Protein AF-A0A2U2YY54-F1 (afdb_monomer_lite)

Radius of gyration: 13.47 Å; chains: 1; bounding box: 38×22×32 Å

Foldseek 3Di:
DPPDDLVNVLVLLVVLLVCCVVVVDVALVSSCVVSVHDSVLSVVLNVQCVVPRSVSSSVVVVDPPVPDDPDPPPPPDDDD

Structure (mmCIF, N/CA/C/O backbone):
data_AF-A0A2U2YY54-F1
#
_entry.id   AF-A0A2U2YY54-F1
#
loop_
_atom_site.group_PDB
_atom_site.id
_atom_site.type_symbol
_atom_site.label_atom_id
_atom_site.label_alt_id
_atom_site.label_comp_id
_atom_site.label_asym_id
_atom_site.label_entity_id
_atom_site.label_seq_id
_atom_site.pdbx_PDB_ins_code
_atom_site.Cartn_x
_atom_site.Cartn_y
_atom_site.Cartn_z
_atom_site.occupancy
_atom_site.B_iso_or_equiv
_atom_site.auth_seq_id
_atom_site.auth_comp_id
_atom_site.auth_asym_id
_atom_site.auth_atom_id
_atom_site.pdbx_PDB_model_num
ATOM 1 N N . MET A 1 1 ? 24.029 -4.008 0.797 1.00 42.00 1 MET A N 1
ATOM 2 C CA . MET A 1 1 ? 22.676 -3.462 0.539 1.00 42.00 1 MET A CA 1
ATOM 3 C C . MET A 1 1 ? 21.851 -4.479 -0.236 1.00 42.00 1 MET A C 1
ATOM 5 O O . MET A 1 1 ? 22.165 -4.756 -1.389 1.00 42.00 1 MET A O 1
ATOM 9 N N . ARG A 1 2 ? 20.842 -5.094 0.390 1.00 41.91 2 ARG A N 1
ATOM 10 C CA . ARG A 1 2 ? 19.988 -6.089 -0.274 1.00 41.91 2 ARG A CA 1
ATOM 11 C C . ARG A 1 2 ? 18.882 -5.331 -1.011 1.00 41.91 2 ARG A C 1
ATOM 13 O O . ARG A 1 2 ? 17.888 -4.959 -0.399 1.00 41.91 2 ARG A O 1
ATOM 20 N N . ARG A 1 3 ? 19.096 -5.015 -2.296 1.00 53.41 3 ARG A N 1
ATOM 21 C CA . ARG A 1 3 ? 18.037 -4.443 -3.142 1.00 53.41 3 ARG A CA 1
ATOM 22 C C . ARG A 1 3 ? 16.883 -5.442 -3.150 1.00 53.41 3 ARG A C 1
ATOM 24 O O . ARG A 1 3 ? 17.077 -6.592 -3.542 1.00 53.41 3 ARG A O 1
ATOM 31 N N . LEU A 1 4 ? 15.715 -5.022 -2.674 1.00 58.16 4 LEU A N 1
ATOM 32 C CA . LEU A 1 4 ? 14.491 -5.793 -2.853 1.00 58.16 4 LEU A CA 1
ATOM 33 C C . LEU A 1 4 ? 14.306 -6.012 -4.353 1.00 58.16 4 LEU A C 1
ATOM 35 O O . LEU A 1 4 ? 14.439 -5.078 -5.147 1.00 58.16 4 LEU A O 1
ATOM 39 N N . THR A 1 5 ? 14.037 -7.253 -4.746 1.00 66.50 5 THR A N 1
ATOM 40 C CA . THR A 1 5 ? 13.683 -7.538 -6.132 1.00 66.50 5 THR A CA 1
ATOM 41 C C . THR A 1 5 ? 12.427 -6.734 -6.490 1.00 66.50 5 THR A C 1
ATOM 43 O O . THR A 1 5 ? 11.585 -6.485 -5.620 1.00 66.50 5 THR A O 1
ATOM 46 N N . PRO A 1 6 ? 12.257 -6.318 -7.755 1.00 68.56 6 PRO A N 1
ATOM 47 C CA . PRO A 1 6 ? 11.074 -5.562 -8.174 1.00 68.56 6 PRO A CA 1
ATOM 48 C C . PRO A 1 6 ? 9.761 -6.279 -7.815 1.00 68.56 6 PRO A C 1
ATOM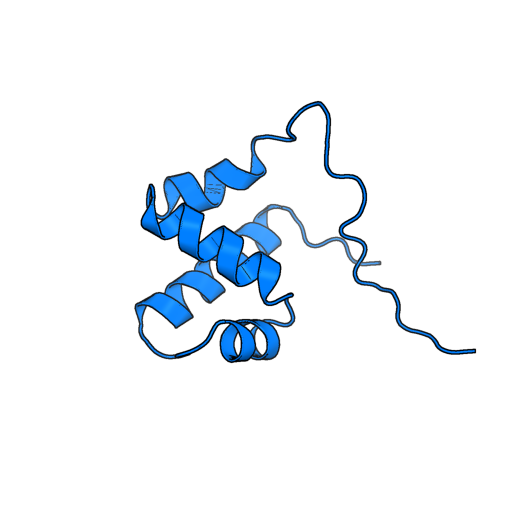 50 O O . PRO A 1 6 ? 8.769 -5.627 -7.494 1.00 68.56 6 PRO A O 1
ATOM 53 N N . ALA A 1 7 ? 9.779 -7.616 -7.785 1.00 71.50 7 ALA A N 1
ATOM 54 C CA . ALA A 1 7 ? 8.673 -8.442 -7.312 1.00 71.50 7 ALA A CA 1
ATOM 55 C C . ALA A 1 7 ? 8.395 -8.267 -5.806 1.00 71.50 7 ALA A C 1
ATOM 57 O O . ALA A 1 7 ? 7.251 -8.038 -5.423 1.00 71.50 7 ALA A O 1
ATOM 58 N N . ALA A 1 8 ? 9.425 -8.299 -4.954 1.00 77.19 8 ALA A N 1
ATOM 59 C CA . ALA A 1 8 ? 9.264 -8.113 -3.511 1.00 77.19 8 ALA A CA 1
ATOM 60 C C . ALA A 1 8 ? 8.740 -6.710 -3.160 1.00 77.19 8 ALA A C 1
ATOM 62 O O . ALA A 1 8 ? 7.934 -6.550 -2.247 1.00 77.19 8 ALA A O 1
ATOM 63 N N . GLN A 1 9 ? 9.143 -5.687 -3.919 1.00 79.06 9 GLN A N 1
ATOM 64 C CA . GLN A 1 9 ? 8.623 -4.335 -3.721 1.00 79.06 9 GLN A CA 1
ATOM 65 C C . GLN A 1 9 ? 7.168 -4.195 -4.201 1.00 79.06 9 GLN A C 1
ATOM 67 O O . GLN A 1 9 ? 6.400 -3.454 -3.593 1.00 79.06 9 GLN A O 1
ATOM 72 N N . ALA A 1 10 ? 6.766 -4.894 -5.267 1.00 81.81 10 ALA A N 1
ATOM 73 C CA . ALA A 1 10 ? 5.370 -4.931 -5.707 1.00 81.81 10 ALA A CA 1
ATOM 74 C C . ALA A 1 10 ? 4.465 -5.610 -4.666 1.00 81.81 10 ALA A C 1
ATOM 76 O O . ALA A 1 10 ? 3.400 -5.083 -4.347 1.00 81.81 10 ALA A O 1
ATOM 77 N N . ASP A 1 11 ? 4.924 -6.721 -4.092 1.00 85.56 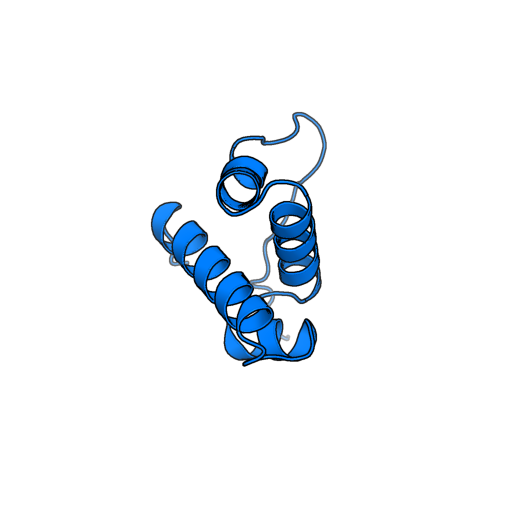11 ASP A N 1
ATOM 78 C CA . ASP A 1 11 ? 4.215 -7.433 -3.031 1.00 85.56 11 ASP A CA 1
ATOM 79 C C . ASP A 1 11 ? 4.048 -6.561 -1.775 1.00 85.56 11 ASP A C 1
ATOM 81 O O . ASP A 1 11 ? 2.940 -6.416 -1.258 1.00 85.56 11 ASP A O 1
ATOM 85 N N . LEU A 1 12 ? 5.110 -5.861 -1.353 1.00 87.69 12 LEU A N 1
ATOM 86 C CA . LEU A 1 12 ? 5.056 -4.908 -0.238 1.00 87.69 12 LEU A CA 1
ATOM 87 C C . LEU A 1 12 ? 3.973 -3.835 -0.441 1.00 87.69 12 LEU A C 1
ATOM 89 O O . LEU A 1 12 ? 3.203 -3.544 0.471 1.00 87.69 12 LEU A O 1
ATOM 93 N N . ARG A 1 13 ? 3.873 -3.268 -1.648 1.00 85.88 13 ARG A N 1
ATOM 94 C CA . ARG A 1 13 ? 2.861 -2.247 -1.975 1.00 85.88 13 ARG A CA 1
ATOM 95 C C . ARG A 1 13 ? 1.445 -2.791 -1.883 1.00 85.88 13 ARG A C 1
ATOM 97 O O . ARG A 1 13 ? 0.566 -2.110 -1.359 1.00 85.88 13 ARG A O 1
ATOM 104 N N . LEU A 1 14 ? 1.229 -4.001 -2.397 1.00 89.50 14 LEU A N 1
ATOM 105 C CA . LEU A 1 14 ? -0.074 -4.658 -2.338 1.00 89.50 14 LEU A CA 1
ATOM 106 C C . LEU A 1 14 ? -0.494 -4.898 -0.888 1.00 89.50 14 LEU A C 1
ATOM 108 O O . LEU A 1 14 ? -1.642 -4.625 -0.550 1.00 89.50 14 LEU A O 1
ATOM 112 N N . ARG A 1 15 ? 0.434 -5.312 -0.019 1.00 91.00 15 ARG A N 1
ATOM 113 C CA . ARG A 1 15 ? 0.160 -5.491 1.415 1.00 91.00 15 ARG A CA 1
ATOM 114 C C . ARG A 1 15 ? -0.195 -4.181 2.116 1.00 91.00 15 ARG A C 1
ATOM 116 O O . ARG A 1 15 ? -1.146 -4.154 2.889 1.00 91.00 15 ARG A O 1
ATOM 123 N N . VAL A 1 16 ? 0.519 -3.094 1.813 1.00 91.06 16 VAL A N 1
ATOM 124 C CA . VAL A 1 16 ? 0.226 -1.760 2.368 1.00 91.06 16 VAL A CA 1
ATOM 125 C C . VAL A 1 16 ? -1.180 -1.303 1.987 1.00 91.06 16 VAL A C 1
ATOM 127 O O . VAL A 1 16 ? -1.945 -0.856 2.839 1.00 91.06 16 VAL A O 1
ATOM 130 N N . VAL A 1 17 ? -1.541 -1.439 0.711 1.00 90.56 17 VAL A N 1
ATOM 131 C CA . VAL A 1 17 ? -2.866 -1.043 0.223 1.00 90.56 17 VAL A CA 1
ATOM 132 C C . VAL A 1 17 ? -3.959 -1.950 0.783 1.00 90.56 17 VAL A C 1
ATOM 134 O O . VAL A 1 17 ? -4.984 -1.435 1.210 1.00 90.56 17 VAL A O 1
ATOM 137 N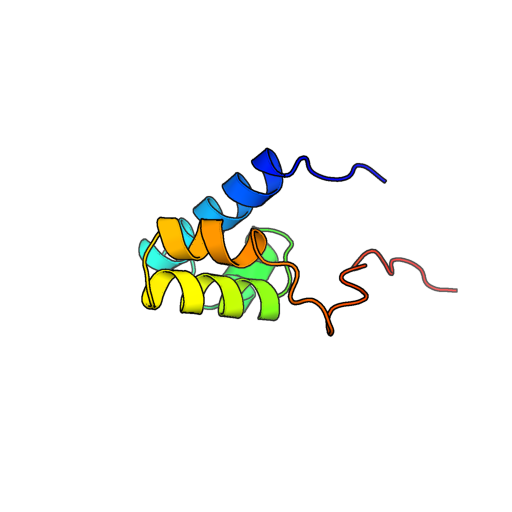 N . ALA A 1 18 ? -3.729 -3.262 0.870 1.00 92.44 18 ALA A N 1
ATOM 138 C CA . ALA A 1 18 ? -4.678 -4.194 1.473 1.00 92.44 18 ALA A CA 1
ATOM 139 C C . ALA A 1 18 ? -4.920 -3.895 2.963 1.00 92.44 18 ALA A C 1
ATOM 141 O O . ALA A 1 18 ? -6.049 -3.996 3.437 1.00 92.44 18 ALA A O 1
ATOM 142 N N . ALA A 1 19 ? -3.890 -3.482 3.707 1.00 91.88 19 ALA A N 1
ATOM 143 C CA . ALA A 1 19 ? -4.034 -3.081 5.106 1.00 91.88 19 ALA A CA 1
ATOM 144 C C . ALA A 1 19 ? -4.876 -1.801 5.263 1.00 91.88 19 ALA A C 1
ATOM 146 O O . ALA A 1 19 ? -5.674 -1.702 6.194 1.00 91.88 19 ALA A O 1
ATOM 147 N N . LEU A 1 20 ? -4.722 -0.834 4.352 1.00 90.62 20 LEU A N 1
ATOM 148 C CA . LEU A 1 20 ? -5.541 0.384 4.324 1.00 90.62 20 LEU A CA 1
ATOM 149 C C . LEU A 1 20 ? -6.983 0.093 3.888 1.00 90.62 20 LEU A C 1
ATOM 151 O O . LEU A 1 20 ? -7.923 0.623 4.470 1.00 90.62 20 LEU A O 1
ATOM 155 N N . GLU A 1 21 ? -7.164 -0.763 2.883 1.00 92.44 21 GLU A N 1
ATOM 156 C CA . GLU A 1 21 ? -8.476 -1.156 2.359 1.00 92.44 21 GLU A CA 1
ATOM 157 C C . GLU A 1 21 ? -9.287 -1.961 3.382 1.00 92.44 21 GLU A C 1
ATOM 159 O O . GLU A 1 21 ? -10.473 -1.704 3.566 1.00 92.44 21 GLU A O 1
ATOM 164 N N . SER A 1 22 ? -8.641 -2.890 4.093 1.00 91.75 22 SER A N 1
ATOM 165 C CA . SER A 1 22 ? -9.264 -3.684 5.164 1.00 91.75 22 SER A CA 1
ATOM 166 C C . SER A 1 22 ? -9.506 -2.900 6.457 1.00 91.75 22 SER A C 1
ATOM 168 O O . SER A 1 22 ? -10.159 -3.409 7.366 1.00 91.75 22 SER A O 1
ATOM 170 N N . GLY A 1 23 ? -8.973 -1.679 6.573 1.00 92.38 23 GLY A N 1
ATOM 171 C CA . GLY A 1 23 ? -9.051 -0.875 7.792 1.00 92.38 23 GLY A CA 1
ATOM 172 C C . GLY A 1 23 ? -8.163 -1.375 8.938 1.00 92.38 23 GLY A C 1
ATOM 173 O O . GLY A 1 23 ? -8.293 -0.880 10.058 1.00 92.38 23 GLY A O 1
ATOM 174 N N . GLN A 1 24 ? -7.247 -2.317 8.674 1.00 91.12 24 GLN A N 1
ATOM 175 C CA . GLN A 1 24 ? -6.237 -2.770 9.639 1.00 91.12 24 GLN A CA 1
ATOM 176 C C . GLN A 1 24 ? -5.348 -1.608 10.105 1.00 91.12 24 GLN A C 1
ATOM 178 O O . GLN A 1 24 ? -4.931 -1.558 11.260 1.00 91.12 24 GLN A O 1
ATOM 183 N N . VAL A 1 25 ? -5.074 -0.661 9.207 1.00 92.31 25 VAL A N 1
ATOM 184 C CA . VAL A 1 25 ? -4.396 0.602 9.515 1.00 92.31 25 VAL A CA 1
ATOM 185 C C . VAL A 1 25 ? -5.310 1.759 9.133 1.00 92.31 25 VAL A C 1
ATOM 187 O O . VAL A 1 25 ? -5.880 1.779 8.043 1.00 92.31 25 VAL A O 1
ATOM 190 N N . LYS A 1 26 ? -5.472 2.725 10.042 1.00 89.00 26 LYS A N 1
ATOM 191 C CA . LYS A 1 26 ? -6.378 3.869 9.839 1.00 89.00 26 LYS A CA 1
ATOM 192 C C . LYS A 1 26 ? -5.669 5.085 9.254 1.00 89.00 26 LYS A C 1
ATOM 194 O O . LYS A 1 26 ? -6.318 5.964 8.694 1.00 89.00 26 LYS A O 1
ATOM 199 N N . THR A 1 27 ? -4.348 5.147 9.399 1.00 92.19 27 THR A N 1
ATOM 200 C CA . THR A 1 27 ? -3.528 6.282 8.972 1.00 92.19 27 THR A CA 1
ATOM 201 C C . THR A 1 27 ? -2.352 5.824 8.119 1.00 92.19 27 THR A C 1
ATOM 203 O O . THR A 1 27 ? -1.905 4.676 8.190 1.00 92.19 27 THR A O 1
ATOM 206 N N . TYR A 1 28 ? -1.824 6.741 7.307 1.00 90.44 28 TYR A N 1
ATOM 207 C CA . TYR A 1 28 ? -0.630 6.467 6.513 1.00 90.44 28 TYR A CA 1
ATOM 208 C C . TYR A 1 28 ? 0.604 6.254 7.395 1.00 90.44 28 TYR A C 1
ATOM 210 O O . TYR A 1 28 ? 1.410 5.389 7.068 1.00 90.44 28 TYR A O 1
ATOM 218 N N . GLY A 1 29 ? 0.721 6.971 8.518 1.00 89.62 29 GLY A N 1
ATOM 219 C CA . GLY A 1 29 ? 1.785 6.779 9.504 1.00 89.62 29 GLY A CA 1
ATOM 220 C C . GLY A 1 29 ? 1.793 5.369 10.093 1.00 89.62 29 GLY A C 1
ATOM 221 O O . GLY A 1 29 ? 2.824 4.706 10.077 1.00 89.62 29 GLY A O 1
ATOM 222 N N . GLN A 1 30 ? 0.626 4.840 10.475 1.00 90.88 30 GLN A N 1
ATOM 223 C CA . GLN A 1 30 ? 0.522 3.456 10.957 1.00 90.88 30 GLN A CA 1
ATOM 224 C C . GLN A 1 30 ? 0.944 2.438 9.894 1.00 90.88 30 GLN A C 1
ATOM 226 O O . GLN A 1 30 ? 1.628 1.464 10.199 1.00 90.88 30 GLN A O 1
ATOM 231 N N . ALA A 1 31 ? 0.561 2.657 8.635 1.00 90.88 31 ALA A N 1
ATOM 232 C CA . ALA A 1 31 ? 0.998 1.804 7.534 1.00 90.88 31 ALA A CA 1
ATOM 233 C C . ALA A 1 31 ? 2.516 1.920 7.290 1.00 90.88 31 ALA A C 1
ATOM 235 O O . ALA A 1 31 ? 3.190 0.925 7.041 1.00 90.88 31 ALA A O 1
ATOM 236 N N . ALA A 1 32 ? 3.063 3.131 7.373 1.00 90.31 32 ALA A N 1
ATOM 237 C CA . ALA A 1 32 ? 4.484 3.405 7.221 1.00 90.31 32 ALA A CA 1
ATOM 238 C C . ALA A 1 32 ? 5.320 2.674 8.279 1.00 90.31 32 ALA A C 1
ATOM 240 O O . ALA A 1 32 ? 6.275 1.982 7.929 1.00 90.31 32 ALA A O 1
ATOM 241 N N . GLU A 1 33 ? 4.915 2.752 9.546 1.00 90.19 33 GLU A N 1
ATOM 242 C CA . GLU A 1 33 ? 5.569 2.051 10.653 1.00 90.19 33 GLU A CA 1
ATOM 243 C C . GLU A 1 33 ? 5.445 0.529 10.523 1.00 90.19 33 GLU A C 1
ATOM 245 O O . GLU A 1 33 ? 6.446 -0.178 10.622 1.00 90.19 33 GLU A O 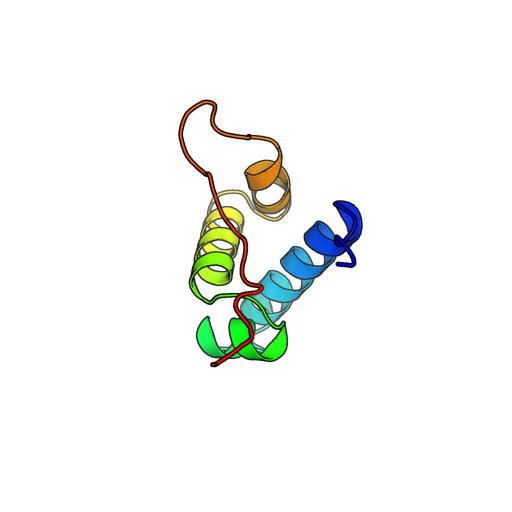1
ATOM 250 N N . LEU A 1 34 ? 4.243 0.021 10.223 1.00 90.62 34 LEU A N 1
ATOM 251 C CA . LEU A 1 34 ? 3.983 -1.417 10.114 1.00 90.62 34 LEU A CA 1
ATOM 252 C C . LEU A 1 34 ? 4.794 -2.085 8.994 1.00 90.62 34 LEU A C 1
ATOM 254 O O . LEU A 1 34 ? 5.227 -3.228 9.133 1.00 90.62 34 LEU A O 1
ATOM 258 N N . PHE A 1 35 ? 4.986 -1.385 7.876 1.00 86.25 35 PHE A N 1
ATOM 259 C CA . PHE A 1 35 ? 5.647 -1.924 6.686 1.00 86.25 35 PHE A CA 1
ATOM 260 C C . PHE A 1 35 ? 7.073 -1.394 6.473 1.00 86.25 35 PHE A C 1
ATOM 262 O O . PHE A 1 35 ? 7.725 -1.792 5.507 1.00 86.25 35 PHE A O 1
ATOM 269 N N . GLY A 1 36 ? 7.569 -0.519 7.353 1.00 88.44 36 GLY A N 1
ATOM 270 C CA . GLY A 1 36 ? 8.914 0.054 7.271 1.00 88.44 36 GLY A CA 1
ATOM 271 C C . GLY A 1 36 ? 9.136 0.924 6.029 1.00 88.44 36 GLY A C 1
ATOM 272 O O . GLY A 1 36 ? 10.210 0.889 5.429 1.00 88.44 36 GLY A O 1
ATOM 273 N N . VAL A 1 37 ? 8.114 1.670 5.604 1.00 88.38 37 VAL A N 1
ATOM 274 C CA . VAL A 1 37 ? 8.154 2.556 4.427 1.00 88.38 37 VAL A CA 1
ATOM 275 C C . VAL A 1 37 ? 7.841 3.992 4.826 1.00 88.38 37 VAL A C 1
ATOM 277 O O . VAL A 1 37 ? 7.318 4.245 5.900 1.00 88.38 37 VAL A O 1
ATOM 280 N N . SER A 1 38 ? 8.123 4.963 3.961 1.00 87.81 38 SER A N 1
ATOM 281 C CA . SER A 1 38 ? 7.758 6.355 4.238 1.00 87.81 38 SER A CA 1
ATOM 282 C C . SER A 1 38 ? 6.265 6.608 4.047 1.00 87.81 38 SER A C 1
ATOM 284 O O . SER A 1 38 ? 5.670 6.155 3.066 1.00 87.81 38 SER A O 1
ATOM 286 N N . GLU A 1 39 ? 5.684 7.454 4.899 1.00 88.62 39 GLU A N 1
ATOM 287 C CA . GLU A 1 39 ? 4.283 7.887 4.797 1.00 88.62 39 GLU A CA 1
ATOM 288 C C . GLU A 1 39 ? 3.949 8.473 3.413 1.00 88.62 39 GLU A C 1
ATOM 290 O O . GLU A 1 39 ? 2.912 8.181 2.816 1.00 88.62 39 GLU A O 1
ATOM 295 N N . ARG A 1 40 ? 4.887 9.229 2.829 1.00 87.00 40 ARG A N 1
ATOM 296 C CA . ARG A 1 40 ? 4.764 9.789 1.475 1.00 87.00 40 ARG A CA 1
ATOM 297 C C . ARG A 1 40 ? 4.611 8.708 0.395 1.00 87.00 40 ARG A C 1
ATOM 299 O O . ARG A 1 40 ? 3.852 8.892 -0.563 1.00 87.00 40 ARG A O 1
ATOM 306 N N . SER A 1 41 ? 5.315 7.582 0.536 1.00 86.38 41 SER A N 1
ATOM 307 C CA . SER A 1 41 ? 5.197 6.435 -0.372 1.00 86.38 41 SER A CA 1
ATOM 308 C C . SER A 1 41 ? 3.829 5.780 -0.234 1.00 86.38 41 SER A C 1
ATOM 310 O O . SER A 1 41 ? 3.168 5.555 -1.247 1.00 86.38 41 SER A O 1
ATOM 312 N N . VAL A 1 42 ? 3.370 5.576 1.004 1.00 90.00 42 VAL A N 1
ATOM 313 C CA . VAL A 1 42 ? 2.027 5.059 1.302 1.00 90.00 42 VAL A CA 1
ATOM 314 C C . VAL A 1 42 ? 0.955 5.931 0.651 1.00 90.00 42 VAL A C 1
ATOM 316 O O . VAL A 1 42 ? 0.117 5.421 -0.089 1.00 90.00 42 VAL A O 1
ATOM 319 N N . GLY A 1 43 ? 1.012 7.252 0.845 1.00 89.56 43 GLY A N 1
ATOM 320 C CA . GLY A 1 43 ? 0.042 8.180 0.261 1.00 89.56 43 GLY A CA 1
ATOM 321 C C . GLY A 1 43 ? 0.044 8.163 -1.272 1.00 89.56 43 GLY A C 1
ATOM 322 O O . GLY A 1 43 ? -1.015 8.202 -1.899 1.00 89.56 43 GLY A O 1
ATOM 323 N N . THR A 1 44 ? 1.219 8.046 -1.897 1.00 88.69 44 THR A N 1
ATOM 324 C CA . THR A 1 44 ? 1.338 7.928 -3.362 1.00 88.69 44 THR A CA 1
ATOM 325 C C . THR A 1 44 ? 0.680 6.645 -3.872 1.00 88.69 44 THR A C 1
ATOM 327 O O . THR A 1 44 ? -0.101 6.680 -4.824 1.00 88.69 44 THR A O 1
ATOM 330 N N . TRP A 1 45 ? 0.956 5.515 -3.220 1.00 90.06 45 TRP A N 1
ATOM 331 C CA . TRP A 1 45 ? 0.384 4.213 -3.563 1.00 90.06 45 TRP A CA 1
ATOM 332 C C . TRP A 1 45 ? -1.126 4.176 -3.363 1.00 90.06 45 TRP A C 1
ATOM 334 O O . TRP A 1 45 ? -1.851 3.736 -4.252 1.00 90.06 45 TRP A O 1
ATOM 344 N N . TRP A 1 46 ? -1.610 4.706 -2.243 1.00 90.38 46 TRP A N 1
ATOM 345 C CA . TRP A 1 46 ? -3.035 4.777 -1.958 1.00 90.38 46 TRP A CA 1
ATOM 346 C C . TRP A 1 46 ? -3.787 5.624 -2.988 1.00 90.38 46 TRP A C 1
ATOM 348 O O . TRP A 1 46 ? -4.828 5.205 -3.490 1.00 90.38 46 TRP A O 1
ATOM 358 N N . ARG A 1 47 ? -3.237 6.778 -3.390 1.00 89.00 47 ARG A N 1
ATOM 359 C CA . ARG A 1 47 ? -3.829 7.614 -4.449 1.00 89.00 47 ARG A CA 1
ATOM 360 C C . ARG A 1 47 ? -3.858 6.903 -5.800 1.00 89.00 47 ARG A C 1
ATOM 362 O O . ARG A 1 47 ? -4.873 6.967 -6.487 1.00 89.00 47 ARG A O 1
ATOM 369 N N . ALA A 1 48 ? -2.783 6.205 -6.165 1.00 86.25 48 ALA A N 1
ATOM 370 C CA . ALA A 1 48 ? -2.725 5.419 -7.397 1.00 86.25 48 ALA A CA 1
ATOM 371 C C . ALA A 1 48 ? -3.763 4.286 -7.404 1.00 86.25 48 ALA A C 1
ATOM 373 O O . ALA A 1 48 ? -4.477 4.096 -8.388 1.00 86.25 48 ALA A O 1
ATOM 374 N N . PHE A 1 49 ? -3.893 3.583 -6.278 1.00 87.25 49 PHE A N 1
ATOM 375 C CA . PHE A 1 49 ? -4.902 2.548 -6.089 1.00 87.25 49 PHE A CA 1
ATOM 376 C C . PHE A 1 49 ? -6.328 3.110 -6.157 1.00 87.25 49 PHE A C 1
ATOM 378 O O . PHE A 1 49 ? -7.178 2.549 -6.838 1.00 87.25 49 PHE A O 1
ATOM 385 N N . ARG A 1 50 ? -6.597 4.255 -5.524 1.00 87.25 50 ARG A N 1
ATOM 386 C CA . ARG A 1 50 ? -7.907 4.920 -5.599 1.00 87.25 50 ARG A CA 1
ATOM 387 C C . ARG A 1 50 ? -8.252 5.404 -7.010 1.00 87.25 50 ARG A C 1
ATOM 389 O O . ARG A 1 50 ? -9.428 5.445 -7.346 1.00 87.25 50 ARG A O 1
ATOM 396 N N . ALA A 1 51 ? -7.253 5.771 -7.814 1.00 87.38 51 ALA A N 1
ATOM 397 C CA . ALA A 1 51 ? -7.450 6.285 -9.168 1.00 87.38 51 ALA A CA 1
ATOM 398 C C . ALA A 1 51 ? -7.643 5.189 -10.231 1.00 87.38 51 ALA A C 1
ATOM 400 O O . ALA A 1 51 ? -8.355 5.414 -11.203 1.00 87.38 51 ALA A O 1
ATOM 401 N N . GLY A 1 52 ? -7.020 4.016 -10.078 1.00 82.75 52 GLY A N 1
ATOM 402 C CA . GLY A 1 52 ? -7.083 2.963 -11.105 1.00 82.75 52 GLY A CA 1
ATOM 403 C C . GLY A 1 52 ? -6.868 1.540 -10.588 1.00 82.75 52 GLY A C 1
ATOM 404 O O . GLY A 1 52 ? -6.450 0.648 -11.331 1.00 82.75 52 GLY A O 1
ATOM 405 N N . GLY A 1 53 ? -7.121 1.319 -9.300 1.00 86.94 53 GLY A N 1
ATOM 406 C CA . GLY A 1 53 ? -7.061 0.018 -8.650 1.00 86.94 53 GLY A CA 1
ATOM 407 C C . GLY A 1 53 ? -5.663 -0.599 -8.618 1.00 86.94 53 GLY A C 1
ATOM 408 O O . GLY A 1 53 ? -4.629 0.068 -8.722 1.00 86.94 53 GLY A O 1
ATOM 409 N N . ARG A 1 54 ? -5.627 -1.927 -8.476 1.00 82.75 54 ARG A N 1
ATOM 410 C CA . ARG A 1 54 ? -4.379 -2.704 -8.357 1.00 82.75 54 ARG A CA 1
ATOM 411 C C . ARG A 1 54 ? -3.469 -2.562 -9.580 1.00 82.75 54 ARG A C 1
ATOM 413 O O . ARG A 1 54 ? -2.255 -2.502 -9.427 1.00 82.75 54 ARG A O 1
ATOM 420 N N . GLN A 1 55 ? -4.036 -2.466 -10.784 1.00 78.44 55 GLN A N 1
ATOM 421 C CA . GLN A 1 55 ? -3.245 -2.310 -12.008 1.00 78.44 55 GLN A CA 1
ATOM 422 C C . GLN A 1 55 ? -2.526 -0.956 -12.051 1.00 78.44 55 GLN A C 1
ATOM 424 O O . GLN A 1 55 ? -1.340 -0.917 -12.367 1.00 78.44 55 GLN A O 1
ATOM 429 N N . ALA A 1 56 ? -3.191 0.136 -11.657 1.00 79.94 56 ALA A N 1
ATOM 430 C CA . ALA A 1 56 ? -2.559 1.454 -11.587 1.00 79.94 56 ALA A CA 1
ATOM 431 C C . ALA A 1 56 ? -1.461 1.523 -10.517 1.00 79.94 56 ALA A C 1
ATOM 433 O O . ALA A 1 56 ? -0.401 2.099 -10.759 1.00 79.94 56 ALA A O 1
ATOM 434 N N . LEU A 1 57 ? -1.668 0.874 -9.366 1.00 79.19 57 LEU A N 1
ATOM 435 C CA . LEU A 1 57 ? -0.647 0.752 -8.322 1.00 79.19 57 LEU A CA 1
ATOM 436 C C . LEU A 1 57 ? 0.631 0.066 -8.838 1.00 79.19 57 LEU A C 1
ATOM 438 O O . LEU A 1 57 ? 1.743 0.496 -8.526 1.00 79.19 57 LEU A O 1
ATOM 442 N N . LEU A 1 58 ? 0.477 -0.988 -9.643 1.00 77.62 58 LEU A N 1
ATOM 443 C CA . LEU A 1 58 ? 1.598 -1.700 -10.258 1.00 77.62 58 LEU A CA 1
ATOM 444 C C . LEU A 1 58 ? 2.212 -0.912 -11.434 1.00 77.62 58 LEU A C 1
ATOM 446 O O . LEU A 1 58 ? 3.420 -0.996 -11.663 1.00 77.62 58 LEU A O 1
ATOM 450 N N . ALA A 1 59 ? 1.413 -0.111 -12.146 1.00 68.94 59 ALA A N 1
ATOM 451 C CA . ALA A 1 59 ? 1.840 0.693 -13.292 1.00 68.94 59 ALA A CA 1
ATOM 452 C C . ALA A 1 59 ? 2.575 1.990 -12.916 1.00 68.94 59 ALA A C 1
ATOM 454 O O . ALA A 1 59 ? 3.454 2.406 -13.670 1.00 68.94 59 ALA A O 1
ATOM 455 N N . VAL A 1 60 ? 2.300 2.592 -11.749 1.00 61.09 60 VAL A N 1
ATOM 456 C CA . VAL A 1 60 ? 3.002 3.797 -11.242 1.00 61.09 60 VAL A CA 1
ATOM 457 C C . VAL A 1 60 ? 4.525 3.632 -11.212 1.00 61.09 60 VAL A C 1
ATOM 459 O O . VAL A 1 60 ? 5.254 4.616 -11.243 1.00 61.09 60 VAL A O 1
ATOM 462 N N . VAL A 1 61 ? 5.021 2.395 -11.210 1.00 55.78 61 VAL A N 1
ATOM 463 C CA . VAL A 1 61 ? 6.458 2.088 -11.200 1.00 55.78 61 VAL A CA 1
ATOM 464 C C . VAL A 1 61 ? 7.009 1.716 -12.576 1.00 55.78 61 VAL A C 1
ATOM 466 O O . VAL A 1 61 ? 8.218 1.765 -12.775 1.00 55.78 61 VAL A O 1
ATOM 469 N N . ARG A 1 62 ? 6.154 1.406 -13.561 1.00 52.72 62 ARG A N 1
ATOM 470 C CA . ARG A 1 62 ? 6.603 1.169 -14.945 1.00 52.72 62 ARG A CA 1
ATOM 471 C C . ARG A 1 62 ? 7.033 2.439 -15.667 1.00 52.72 62 ARG A C 1
ATOM 473 O O . ARG A 1 62 ? 7.670 2.330 -16.707 1.00 52.72 62 ARG A O 1
ATOM 480 N N . GLN A 1 63 ? 6.711 3.615 -15.140 1.00 41.81 63 GLN A N 1
ATOM 481 C CA . GLN A 1 63 ? 7.207 4.864 -15.695 1.00 41.81 63 GLN A CA 1
ATOM 482 C C . GLN A 1 63 ? 8.310 5.427 -14.797 1.00 41.81 63 GLN A C 1
ATOM 484 O O . GLN A 1 63 ? 8.000 6.102 -13.813 1.00 41.81 63 GLN A O 1
ATOM 489 N N . PRO A 1 64 ? 9.601 5.240 -15.134 1.00 38.44 64 PRO A N 1
ATOM 490 C CA . PRO A 1 64 ? 10.529 6.317 -14.865 1.00 38.44 64 PRO A CA 1
ATOM 491 C C . PRO A 1 64 ? 10.005 7.490 -15.689 1.00 38.44 64 PRO A C 1
ATOM 493 O O . PRO A 1 64 ? 10.005 7.439 -16.917 1.00 38.44 64 PRO A O 1
ATOM 496 N N . ARG A 1 65 ? 9.479 8.528 -15.034 1.00 40.75 65 ARG A N 1
ATOM 497 C CA . ARG A 1 65 ? 9.332 9.812 -15.718 1.00 40.75 65 ARG A CA 1
ATOM 498 C C . ARG A 1 65 ? 10.730 10.174 -16.229 1.00 40.75 65 ARG A C 1
ATOM 500 O O . ARG A 1 65 ? 11.624 10.299 -15.388 1.00 40.75 65 ARG A O 1
ATOM 507 N N . PRO A 1 66 ? 10.963 10.322 -17.545 1.00 37.28 66 PRO A N 1
ATOM 508 C CA . PRO A 1 66 ? 12.219 10.880 -18.005 1.00 37.28 66 PRO A CA 1
ATOM 509 C C . PRO A 1 66 ? 12.207 12.346 -17.563 1.00 37.28 66 PRO A C 1
ATOM 511 O O . PRO A 1 66 ? 11.498 13.162 -18.141 1.00 37.28 66 PRO A O 1
ATOM 514 N N . GLY A 1 67 ? 12.893 12.656 -16.461 1.00 37.75 67 GLY A N 1
ATOM 515 C CA . GLY A 1 67 ? 13.149 14.041 -16.065 1.00 37.75 67 GLY A CA 1
ATOM 516 C C . GLY A 1 67 ? 13.054 14.407 -14.585 1.00 37.75 67 GLY A C 1
ATOM 517 O O . GLY A 1 67 ? 13.446 15.521 -14.268 1.00 37.75 67 GLY A O 1
ATOM 518 N N . MET A 1 68 ? 12.579 13.558 -13.660 1.00 43.31 68 MET A N 1
ATOM 519 C CA . MET A 1 68 ? 12.622 13.932 -12.232 1.00 43.31 68 MET A CA 1
ATOM 520 C C . MET A 1 68 ? 12.412 12.744 -11.289 1.00 43.31 68 MET A C 1
ATOM 522 O O . MET A 1 68 ? 11.330 12.159 -11.261 1.00 43.31 68 MET A O 1
ATOM 526 N N . GLY A 1 69 ? 13.428 12.403 -10.496 1.00 36.72 69 GLY A N 1
ATOM 527 C CA . GLY A 1 69 ? 13.315 11.379 -9.452 1.00 36.72 69 GLY A CA 1
ATOM 528 C C . GLY A 1 69 ? 14.618 10.667 -9.119 1.00 36.72 69 GLY A C 1
ATOM 529 O O . GLY A 1 69 ? 14.624 9.455 -8.925 1.00 36.72 69 GLY A O 1
ATOM 530 N N . GLU A 1 70 ? 15.713 11.419 -9.081 1.00 42.38 70 GLU A N 1
ATOM 531 C CA . GLU A 1 70 ? 16.876 11.070 -8.280 1.00 42.38 70 GLU A CA 1
ATOM 532 C C . GLU A 1 70 ? 16.437 10.833 -6.820 1.00 42.38 70 GLU A C 1
ATOM 534 O O . GLU A 1 70 ? 15.578 11.544 -6.299 1.00 42.38 70 GLU A O 1
ATOM 539 N N . LEU A 1 71 ? 17.033 9.818 -6.187 1.00 41.31 71 LEU A N 1
ATOM 540 C CA . LEU A 1 71 ? 17.033 9.566 -4.742 1.00 41.31 71 LEU A CA 1
ATOM 541 C C . LEU A 1 71 ? 15.688 9.220 -4.061 1.00 41.31 71 LEU A C 1
ATOM 543 O O . LEU A 1 71 ? 15.019 10.029 -3.426 1.00 41.31 71 LEU A O 1
ATOM 547 N N . LEU A 1 72 ? 15.391 7.9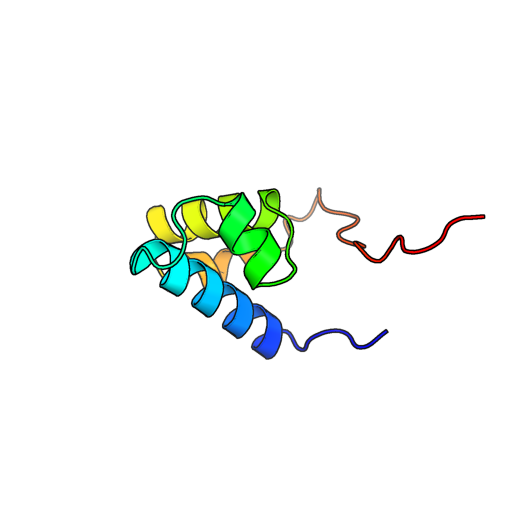19 -4.035 1.00 38.03 72 LEU A N 1
ATOM 548 C CA . LEU A 1 72 ? 14.897 7.277 -2.812 1.00 38.03 72 LEU A CA 1
ATOM 549 C C . LEU A 1 72 ? 15.996 6.337 -2.299 1.00 38.03 72 LEU A C 1
ATOM 551 O O . LEU A 1 72 ? 15.845 5.116 -2.308 1.00 38.03 72 LEU A O 1
ATOM 555 N N . ASP A 1 73 ? 17.123 6.928 -1.893 1.00 38.00 73 ASP A N 1
ATOM 556 C CA . ASP A 1 73 ? 17.951 6.342 -0.841 1.00 38.00 73 ASP A CA 1
ATOM 557 C C . ASP A 1 73 ? 17.332 6.777 0.493 1.00 38.00 73 ASP A C 1
ATOM 559 O O . ASP A 1 73 ? 17.303 7.956 0.833 1.00 38.00 73 ASP A O 1
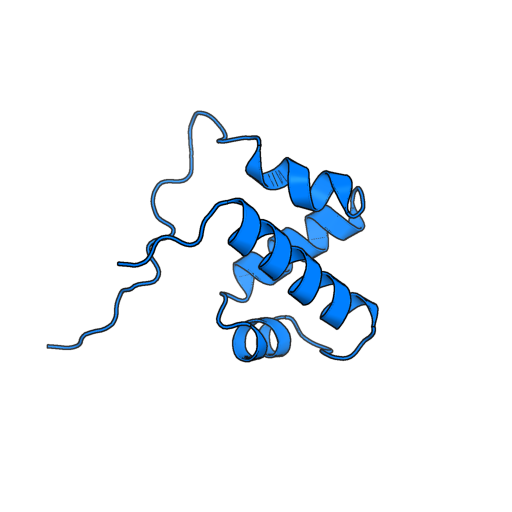ATOM 563 N N . LEU A 1 74 ? 16.750 5.820 1.206 1.00 41.81 74 LEU A N 1
ATOM 564 C CA . LEU A 1 74 ? 16.340 5.967 2.603 1.00 41.81 74 LEU A CA 1
ATOM 565 C C . LEU A 1 74 ? 17.169 5.015 3.467 1.00 41.81 74 LEU A C 1
ATOM 567 O O . LEU A 1 74 ? 16.657 4.350 4.364 1.00 41.81 74 LEU A O 1
ATOM 571 N N . SER A 1 75 ? 18.471 4.943 3.182 1.00 34.75 75 SER A N 1
ATOM 572 C CA . SER A 1 75 ? 19.454 4.309 4.050 1.00 34.75 75 SER A CA 1
ATOM 573 C C . SER A 1 75 ? 20.462 5.337 4.570 1.00 34.75 75 SER A C 1
ATOM 575 O O . SER A 1 75 ? 21.652 5.052 4.651 1.00 34.75 75 SER A O 1
ATOM 577 N N . ALA A 1 76 ? 19.985 6.497 5.027 1.00 32.72 76 ALA A N 1
ATOM 578 C CA . ALA A 1 76 ? 20.733 7.335 5.961 1.00 32.72 76 ALA A CA 1
ATOM 579 C C . ALA A 1 76 ? 20.480 6.847 7.401 1.00 32.72 76 ALA A C 1
ATOM 581 O O . ALA A 1 76 ? 19.671 7.398 8.147 1.00 32.72 76 ALA A O 1
ATOM 582 N N . ARG A 1 77 ? 21.161 5.757 7.774 1.00 34.41 77 ARG A N 1
ATOM 583 C CA . ARG A 1 77 ? 21.483 5.425 9.170 1.00 34.41 77 ARG A CA 1
ATOM 584 C C . ARG A 1 77 ? 22.943 5.821 9.418 1.00 34.41 77 ARG A C 1
ATOM 586 O O . ARG A 1 77 ? 23.806 5.374 8.671 1.00 34.41 77 ARG A O 1
ATOM 593 N N . GLY A 1 78 ? 23.183 6.566 10.500 1.00 27.11 78 GLY A N 1
ATOM 594 C CA . GLY A 1 78 ? 24.502 6.967 11.023 1.00 27.11 78 GLY A CA 1
ATOM 595 C C . GLY A 1 78 ? 24.733 8.466 10.812 1.00 27.11 78 GLY A C 1
ATOM 596 O O . GLY A 1 78 ? 24.883 8.877 9.673 1.00 27.11 78 GLY A O 1
ATOM 597 N N . ALA A 1 79 ? 24.619 9.368 11.792 1.00 30.88 79 ALA A N 1
ATOM 598 C CA . ALA A 1 79 ? 25.302 9.409 13.090 1.00 30.88 79 ALA A CA 1
ATOM 599 C C . ALA A 1 79 ? 26.812 9.175 12.947 1.00 30.88 79 ALA A C 1
ATOM 601 O O . ALA A 1 79 ? 27.237 8.022 12.968 1.00 30.88 79 ALA A O 1
ATOM 602 N N . VAL A 1 80 ? 27.568 10.263 12.755 1.00 34.00 80 VAL A N 1
ATOM 603 C CA . VAL A 1 80 ? 28.684 10.742 13.600 1.00 34.00 80 VAL A CA 1
ATOM 604 C C . VAL A 1 80 ? 28.945 12.216 13.303 1.00 34.00 80 VAL A C 1
ATOM 606 O O . VAL A 1 80 ? 28.738 12.615 12.136 1.00 34.00 80 VAL A O 1
#

pLDDT: mean 72.33, std 21.98, range [27.11, 92.44]

Sequence (80 aa):
MRRLTPAAQADLRLRVVAALESGQVKTYGQAAELFGVSERSVGTWWRAFRAGGRQALLAVVRQPRPGMGELLDLSARGAV

Secondary structure (DSSP, 8-state):
--PPPHHHHHHHHHHHHHHHHTTS-SSHHHHHHHHT--HHHHHHHHHHHHHHHHHHHHHTTT---TT-------------